Protein AF-A0A825SNJ4-F1 (afdb_monomer)

Secondary structure (DSSP, 8-state):
------TT--HHHHHHHHH----S-----TT--------------HHHHHHHHHHHHHTT--HHHHHHHHHH--

Radius of gyration: 25.16 Å; Cα contacts (8 Å, |Δi|>4): 13; chains: 1; bounding box: 62×31×54 Å

pLDDT: mean 73.61, std 19.14, range [41.22, 97.56]

Foldseek 3Di:
DDDDPPPPPDVVVVVCVVVVPPPDDPPVDPPPPVPPPDDDDDDDDPVRLVVLVVVCVVVVHDSVRSVCCVVPVD

Structure (mmCIF, N/CA/C/O backbone):
data_AF-A0A825SNJ4-F1
#
_entry.id   AF-A0A825SNJ4-F1
#
loop_
_atom_site.group_PDB
_atom_site.id
_atom_site.type_symbol
_atom_site.label_atom_id
_atom_site.label_alt_id
_atom_site.label_comp_id
_atom_site.label_asym_id
_atom_site.label_entity_id
_atom_site.label_seq_id
_atom_site.pdbx_PDB_ins_code
_atom_site.Cartn_x
_atom_site.Cartn_y
_atom_site.Cartn_z
_atom_site.occupancy
_atom_site.B_iso_or_equiv
_atom_site.auth_seq_id
_atom_site.auth_comp_id
_atom_site.auth_asym_id
_atom_site.auth_atom_id
_atom_site.pdbx_PDB_model_num
ATOM 1 N N . MET A 1 1 ? 53.575 17.830 -32.785 1.00 41.22 1 MET A N 1
ATOM 2 C CA . MET A 1 1 ? 53.151 16.425 -32.596 1.00 41.22 1 MET A CA 1
ATOM 3 C C . MET A 1 1 ? 52.081 16.126 -33.634 1.00 41.22 1 MET A C 1
ATOM 5 O O . MET A 1 1 ? 51.039 16.764 -33.605 1.00 41.22 1 MET A O 1
ATOM 9 N N . GLY A 1 2 ? 52.387 15.291 -34.631 1.00 48.69 2 GLY A N 1
ATOM 10 C CA . GLY A 1 2 ? 51.483 15.032 -35.755 1.00 48.69 2 GLY A CA 1
ATOM 11 C C . GLY A 1 2 ? 50.352 14.082 -35.366 1.00 48.69 2 GLY A C 1
ATOM 12 O O . GLY A 1 2 ? 50.614 13.000 -34.844 1.00 48.69 2 GLY A O 1
ATOM 13 N N . PHE A 1 3 ? 49.107 14.474 -35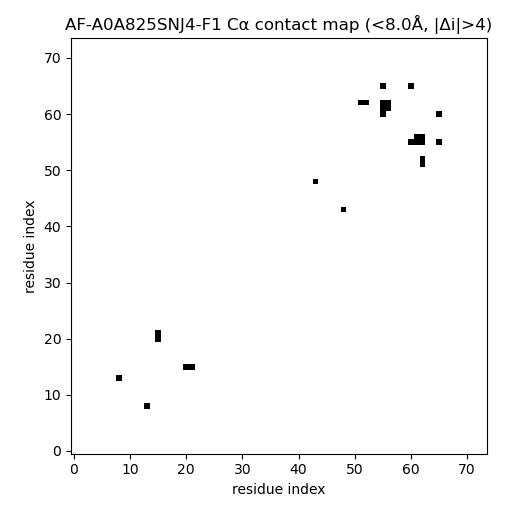.634 1.00 55.31 3 PHE A N 1
ATOM 14 C CA . PHE A 1 3 ? 47.950 13.589 -35.532 1.00 55.31 3 PHE A CA 1
ATOM 15 C C .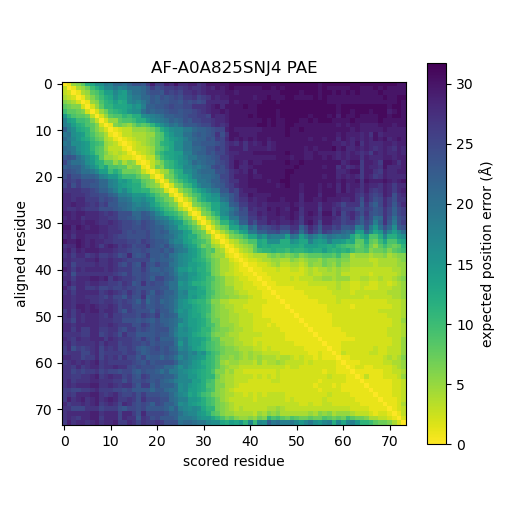 PHE A 1 3 ? 48.073 12.479 -36.581 1.00 55.31 3 PHE A C 1
ATOM 17 O O . PHE A 1 3 ? 47.938 12.732 -37.779 1.00 55.31 3 PHE A O 1
ATOM 24 N N . LYS A 1 4 ? 48.322 11.239 -36.145 1.00 57.31 4 LYS A N 1
ATOM 25 C CA . LYS A 1 4 ? 48.157 10.075 -37.020 1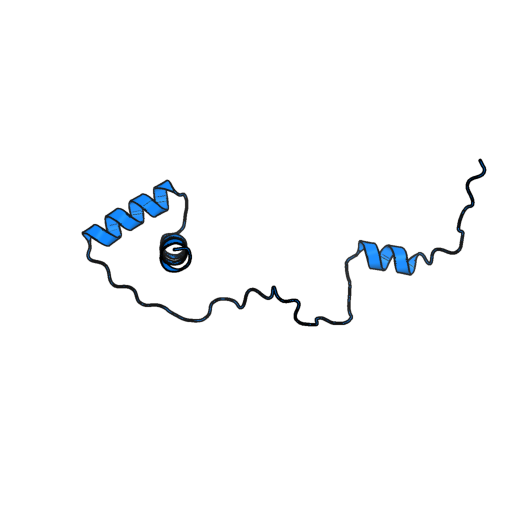.00 57.31 4 LYS A CA 1
ATOM 26 C C . LYS A 1 4 ? 46.660 9.826 -37.197 1.00 57.31 4 LYS A C 1
ATOM 28 O O . LYS A 1 4 ? 45.976 9.449 -36.251 1.00 57.31 4 LYS A O 1
ATOM 33 N N . LYS A 1 5 ? 46.145 10.066 -38.405 1.00 55.84 5 LYS A N 1
ATOM 34 C CA . LYS A 1 5 ? 44.793 9.655 -38.793 1.00 55.84 5 LYS A CA 1
ATOM 35 C C . LYS A 1 5 ? 44.799 8.136 -38.970 1.00 55.84 5 LYS A C 1
ATOM 37 O O . LYS A 1 5 ? 45.385 7.637 -39.924 1.00 55.84 5 LYS A O 1
ATOM 42 N N . ASN A 1 6 ? 44.167 7.410 -38.050 1.00 54.78 6 ASN A N 1
ATOM 43 C CA . ASN A 1 6 ? 43.860 5.993 -38.241 1.00 54.78 6 ASN A CA 1
ATOM 44 C C . ASN A 1 6 ? 42.720 5.880 -39.263 1.00 54.78 6 ASN A C 1
ATOM 46 O O . ASN A 1 6 ? 41.549 5.848 -38.903 1.00 54.78 6 ASN A O 1
ATOM 50 N N . THR A 1 7 ? 43.058 5.840 -40.549 1.00 56.00 7 THR A N 1
ATOM 51 C CA . THR A 1 7 ? 42.106 5.683 -41.662 1.00 56.00 7 THR A CA 1
ATOM 52 C C . THR A 1 7 ? 41.693 4.227 -41.900 1.00 56.00 7 THR A C 1
ATOM 54 O O . THR A 1 7 ? 41.465 3.850 -43.038 1.00 56.00 7 THR A O 1
ATOM 57 N N . ASN A 1 8 ? 41.608 3.406 -40.849 1.00 54.53 8 ASN A N 1
ATOM 58 C CA . ASN A 1 8 ? 41.133 2.015 -40.923 1.00 54.53 8 ASN A CA 1
ATOM 59 C C . ASN A 1 8 ? 40.232 1.647 -39.726 1.00 54.53 8 ASN A C 1
ATOM 61 O O . ASN A 1 8 ? 40.150 0.484 -39.342 1.00 54.53 8 ASN A O 1
ATOM 65 N N . ALA A 1 9 ? 39.584 2.627 -39.088 1.00 57.41 9 ALA A N 1
ATOM 66 C CA . ALA A 1 9 ? 38.515 2.326 -38.141 1.00 57.41 9 ALA A CA 1
ATOM 67 C C . ALA A 1 9 ? 37.266 1.983 -38.959 1.00 57.41 9 ALA A C 1
ATOM 69 O O . ALA A 1 9 ? 36.674 2.862 -39.583 1.00 57.41 9 ALA A O 1
ATOM 70 N N . ASN A 1 10 ? 36.938 0.694 -39.017 1.00 59.62 10 ASN A N 1
ATOM 71 C CA . ASN A 1 10 ? 35.771 0.171 -39.711 1.00 59.62 10 ASN A CA 1
ATOM 72 C C . ASN A 1 10 ? 34.517 0.909 -39.203 1.00 59.62 10 ASN A C 1
ATOM 74 O O . ASN A 1 10 ? 34.173 0.789 -38.026 1.00 59.62 10 ASN A O 1
ATOM 78 N N . LEU A 1 11 ? 33.895 1.730 -40.055 1.00 58.84 11 LEU A N 1
ATOM 79 C CA . LEU A 1 11 ? 32.729 2.554 -39.710 1.00 58.84 11 LEU A CA 1
ATOM 80 C C . LEU A 1 11 ? 31.598 1.704 -39.122 1.00 58.84 11 LEU A C 1
ATOM 82 O O . LEU A 1 11 ? 30.942 2.143 -38.179 1.00 58.84 11 LEU A O 1
ATOM 86 N N . ASP A 1 12 ? 31.463 0.468 -39.597 1.00 59.09 12 ASP A N 1
ATOM 87 C CA . ASP A 1 12 ? 30.465 -0.488 -39.123 1.00 59.09 12 ASP A CA 1
ATOM 88 C C . ASP A 1 12 ? 30.660 -0.799 -37.631 1.00 59.09 12 ASP A C 1
ATOM 90 O O . ASP A 1 12 ? 29.707 -0.756 -36.861 1.00 59.09 12 ASP A O 1
ATOM 94 N N . SER A 1 13 ? 31.910 -0.936 -37.170 1.00 61.66 13 SER A N 1
ATOM 95 C CA . SER A 1 13 ? 32.223 -1.172 -35.749 1.00 61.66 13 SER A CA 1
ATOM 96 C C . SER A 1 13 ? 31.944 0.038 -34.843 1.00 61.66 13 SER A C 1
ATOM 98 O O . SER A 1 13 ? 31.635 -0.116 -33.661 1.00 61.66 13 SER A O 1
ATOM 100 N N . PHE A 1 14 ? 32.023 1.257 -35.390 1.00 61.66 14 PHE A N 1
ATOM 101 C CA . PHE A 1 14 ? 31.659 2.481 -34.670 1.00 61.66 14 PHE A CA 1
ATOM 102 C C . PHE A 1 14 ? 30.142 2.620 -34.539 1.00 61.66 14 PHE A C 1
ATOM 104 O O . PHE A 1 14 ? 29.649 3.049 -33.496 1.00 61.66 14 PHE A O 1
ATOM 111 N N . ILE A 1 15 ? 29.411 2.253 -35.593 1.00 60.03 15 ILE A N 1
ATOM 112 C CA . ILE A 1 15 ? 27.951 2.291 -35.615 1.00 60.03 15 ILE A CA 1
ATOM 113 C C . ILE A 1 15 ? 27.395 1.218 -34.675 1.00 60.03 15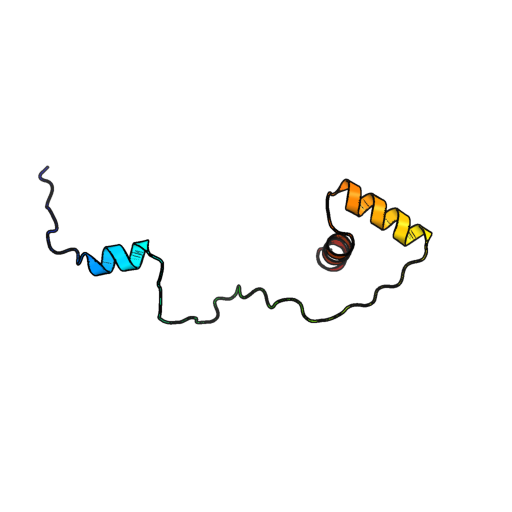 ILE A C 1
ATOM 115 O O . ILE A 1 15 ? 26.587 1.560 -33.820 1.00 60.03 15 ILE A O 1
ATOM 119 N N . GLU A 1 16 ? 27.901 -0.018 -34.727 1.00 59.56 16 GLU A N 1
ATOM 120 C CA . GLU A 1 16 ? 27.517 -1.117 -33.823 1.00 59.56 16 GLU A CA 1
ATOM 121 C C . GLU A 1 16 ? 27.737 -0.772 -32.337 1.00 59.56 16 GLU A C 1
ATOM 123 O O . GLU A 1 16 ? 26.906 -1.086 -31.483 1.00 59.56 16 GLU A O 1
ATOM 128 N N . GLY A 1 17 ? 28.825 -0.061 -32.015 1.00 60.28 17 GLY A N 1
ATOM 129 C CA . GLY A 1 17 ? 29.095 0.413 -30.654 1.00 60.28 17 GLY A CA 1
ATOM 130 C C . GLY A 1 17 ? 28.173 1.548 -30.186 1.00 60.28 17 GLY A C 1
ATOM 131 O O . GLY A 1 17 ? 27.929 1.680 -28.986 1.00 60.28 17 GLY A O 1
ATOM 132 N N . ALA A 1 18 ? 27.649 2.358 -31.112 1.00 59.22 18 ALA A N 1
ATOM 133 C CA . ALA A 1 18 ? 26.784 3.502 -30.817 1.00 59.22 18 ALA A CA 1
ATOM 134 C C . ALA A 1 18 ? 25.283 3.157 -30.831 1.00 59.22 18 ALA A C 1
ATOM 136 O O . ALA A 1 18 ? 24.508 3.795 -30.119 1.00 59.22 18 ALA A O 1
ATOM 137 N N . THR A 1 19 ? 24.864 2.153 -31.607 1.00 59.91 19 THR A N 1
A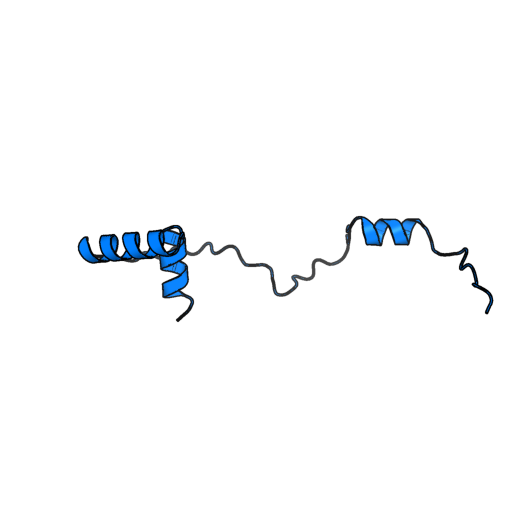TOM 138 C CA . THR A 1 19 ? 23.463 1.704 -31.706 1.00 59.91 19 THR A CA 1
ATOM 139 C C . THR A 1 19 ? 23.074 0.682 -30.637 1.00 59.91 19 THR A C 1
ATOM 141 O O . THR A 1 19 ? 21.893 0.385 -30.481 1.00 59.91 19 THR A O 1
ATOM 144 N N . GLY A 1 20 ? 24.031 0.188 -29.843 1.00 53.66 20 GLY A N 1
ATOM 145 C CA . GLY A 1 20 ? 23.758 -0.660 -28.679 1.00 53.66 20 GLY A CA 1
ATOM 146 C C . GLY A 1 20 ? 23.250 -2.065 -29.017 1.00 53.66 20 GLY A C 1
ATOM 147 O O . GLY A 1 20 ? 22.782 -2.774 -28.123 1.00 53.66 20 GLY A O 1
ATOM 148 N N . GLU A 1 21 ? 23.347 -2.497 -30.274 1.00 55.66 21 GLU A N 1
ATOM 149 C CA . GLU A 1 21 ? 22.958 -3.844 -30.689 1.00 55.66 21 GLU A CA 1
ATOM 150 C C . GLU A 1 21 ? 24.098 -4.840 -30.434 1.00 55.66 21 GLU A C 1
ATOM 152 O O . GLU A 1 21 ? 24.791 -5.302 -31.333 1.00 55.66 21 GLU A O 1
ATOM 157 N N . THR A 1 22 ? 24.288 -5.219 -29.169 1.00 57.56 22 THR A N 1
ATOM 158 C CA . THR A 1 22 ? 25.103 -6.385 -28.800 1.00 57.56 22 THR A CA 1
ATOM 159 C C . THR A 1 22 ? 24.281 -7.667 -28.963 1.00 57.56 22 THR A C 1
ATOM 161 O O . THR A 1 22 ? 23.804 -8.281 -28.007 1.00 57.56 22 THR A O 1
ATOM 164 N N . SER A 1 23 ? 24.086 -8.102 -30.209 1.00 57.09 23 SER A N 1
ATOM 165 C CA . SER A 1 23 ? 23.466 -9.391 -30.534 1.00 57.09 23 SER A CA 1
ATOM 166 C C . SER A 1 23 ? 24.470 -10.546 -30.446 1.00 57.09 23 SER A C 1
ATOM 168 O O . SER A 1 23 ? 24.732 -11.224 -31.431 1.00 57.09 23 SER A O 1
ATOM 170 N N . ALA A 1 24 ? 25.039 -10.800 -29.270 1.00 53.72 24 ALA A N 1
ATOM 171 C CA . ALA A 1 24 ? 25.658 -12.086 -28.950 1.00 53.72 24 ALA A CA 1
ATOM 172 C C . ALA A 1 24 ? 25.876 -12.178 -27.439 1.00 53.72 24 ALA A C 1
ATOM 174 O O . ALA A 1 24 ? 26.486 -11.306 -26.838 1.00 53.72 24 ALA A O 1
ATOM 175 N N . GLN A 1 25 ? 25.375 -13.258 -26.840 1.00 46.97 25 GLN A N 1
ATOM 176 C CA . GLN A 1 25 ? 25.477 -13.572 -25.413 1.00 46.97 25 GLN A CA 1
ATOM 177 C C . GLN A 1 25 ? 24.741 -12.601 -24.479 1.00 46.97 25 GLN A C 1
ATOM 179 O O . GLN A 1 25 ? 25.320 -11.915 -23.644 1.00 46.97 25 GLN A O 1
ATOM 184 N N . LYS A 1 26 ? 23.412 -12.751 -24.440 1.00 49.00 26 LYS A N 1
ATOM 185 C CA . LYS A 1 26 ? 22.742 -12.790 -23.134 1.00 49.00 26 LYS A CA 1
ATOM 186 C C . LYS A 1 26 ? 23.194 -14.059 -22.401 1.00 49.00 26 LYS A C 1
ATOM 188 O O . LYS A 1 26 ? 22.421 -14.996 -22.231 1.00 49.00 26 LYS A O 1
ATOM 193 N N . THR A 1 27 ? 24.447 -14.109 -21.948 1.00 44.06 27 THR A N 1
ATOM 194 C CA . THR A 1 27 ? 24.672 -14.720 -20.638 1.00 44.06 27 THR A CA 1
ATOM 195 C C . THR A 1 27 ? 23.721 -13.984 -19.698 1.00 44.06 27 THR A C 1
ATOM 197 O O . THR A 1 27 ? 23.609 -12.759 -19.808 1.00 44.06 27 THR A O 1
ATOM 200 N N . PRO A 1 28 ? 22.945 -14.676 -18.848 1.00 45.78 28 PRO A N 1
ATOM 201 C CA . PRO A 1 28 ? 22.162 -13.993 -17.841 1.00 45.78 28 PRO A CA 1
ATOM 202 C C . PRO A 1 28 ? 23.176 -13.335 -16.911 1.00 45.78 28 PRO A C 1
ATOM 204 O O . PRO A 1 28 ? 23.655 -13.932 -15.950 1.00 45.78 28 PRO A O 1
ATOM 207 N N . THR A 1 29 ? 23.557 -12.104 -17.243 1.00 43.66 29 THR A N 1
ATOM 208 C CA . THR A 1 29 ? 24.144 -11.176 -16.304 1.00 43.66 29 THR A CA 1
ATOM 209 C C . THR A 1 29 ? 23.264 -11.258 -15.072 1.00 43.66 29 THR A C 1
ATOM 211 O O . THR A 1 29 ? 22.031 -11.224 -15.150 1.00 43.66 29 THR A O 1
ATOM 214 N N . GLN A 1 30 ? 23.910 -11.477 -13.935 1.00 50.38 30 GLN A N 1
ATOM 215 C CA . GLN A 1 30 ? 23.333 -11.430 -12.604 1.00 50.38 30 GLN A CA 1
ATOM 216 C C . GLN A 1 30 ? 22.707 -10.042 -12.365 1.00 50.38 30 GLN A C 1
ATOM 218 O O . GLN A 1 30 ? 23.280 -9.198 -11.699 1.00 50.38 30 GLN A O 1
ATOM 223 N N . SER A 1 31 ? 21.575 -9.756 -12.999 1.00 48.22 31 SER A N 1
ATOM 224 C CA . SER A 1 31 ? 20.718 -8.581 -12.811 1.00 48.22 31 SER A CA 1
ATOM 225 C C . SER A 1 31 ? 19.446 -8.685 -13.664 1.00 48.22 31 SER A C 1
ATOM 227 O O . SER A 1 31 ? 18.753 -7.703 -13.923 1.00 48.22 31 SER A O 1
ATOM 229 N N . GLY A 1 32 ? 19.072 -9.888 -14.107 1.00 45.31 32 GLY A N 1
ATOM 230 C CA . GLY A 1 32 ? 17.675 -10.146 -14.402 1.00 45.31 32 GLY A CA 1
ATOM 231 C C . GLY A 1 32 ? 16.937 -10.028 -13.079 1.00 45.31 32 GLY A C 1
ATOM 232 O O . GLY A 1 32 ? 16.913 -10.990 -12.320 1.00 45.31 32 GLY A O 1
ATOM 233 N N . ARG A 1 33 ? 16.389 -8.848 -12.755 1.00 58.59 33 ARG A N 1
ATOM 234 C CA . ARG A 1 33 ? 15.344 -8.720 -11.735 1.00 58.59 33 ARG A CA 1
ATOM 235 C C . ARG A 1 33 ? 14.268 -9.724 -12.132 1.00 58.59 33 ARG A C 1
ATOM 237 O O . ARG A 1 33 ? 13.425 -9.406 -12.968 1.00 58.59 33 ARG A O 1
ATOM 244 N N . ILE A 1 34 ? 14.342 -10.941 -11.59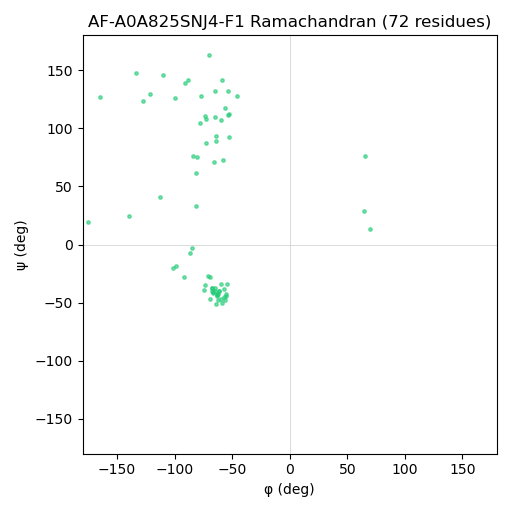4 1.00 63.31 34 ILE A N 1
ATOM 245 C CA . ILE A 1 34 ? 13.296 -11.944 -11.737 1.00 63.31 34 ILE A CA 1
ATOM 246 C C . ILE A 1 34 ? 12.048 -11.205 -11.279 1.00 63.31 34 ILE A C 1
ATOM 248 O O . ILE A 1 34 ? 11.986 -10.736 -10.136 1.00 63.31 34 ILE A O 1
ATOM 252 N N . LYS A 1 35 ? 11.127 -10.951 -12.215 1.00 68.81 35 LYS A N 1
ATOM 253 C CA . LYS A 1 35 ? 9.890 -10.247 -11.898 1.00 68.81 35 LYS A CA 1
ATOM 254 C C . LYS A 1 35 ? 9.245 -11.063 -10.789 1.00 68.81 35 LYS A C 1
ATOM 256 O O . LYS A 1 35 ? 8.987 -12.243 -10.987 1.00 68.81 35 LYS A O 1
ATOM 261 N N . ARG A 1 36 ? 9.089 -10.457 -9.609 1.00 69.25 36 ARG A N 1
ATOM 262 C CA . ARG A 1 36 ? 8.526 -11.136 -8.441 1.00 69.25 36 ARG A CA 1
ATOM 263 C C . ARG A 1 36 ? 7.116 -11.593 -8.814 1.00 69.25 36 ARG A C 1
ATOM 265 O O . ARG A 1 36 ? 6.228 -10.763 -8.974 1.00 69.25 36 ARG A O 1
ATOM 272 N N . ASP A 1 37 ? 6.962 -12.891 -9.003 1.00 80.00 37 ASP A N 1
ATOM 273 C CA . ASP A 1 37 ? 5.744 -13.589 -9.416 1.00 80.00 37 ASP A CA 1
ATOM 274 C C . ASP A 1 37 ? 5.034 -14.250 -8.224 1.00 80.00 37 ASP A C 1
ATOM 276 O O . ASP A 1 37 ? 3.832 -14.515 -8.263 1.00 80.00 37 ASP A O 1
ATOM 280 N N . LYS A 1 38 ? 5.771 -14.464 -7.129 1.00 84.00 38 LYS A N 1
ATOM 281 C CA . LYS A 1 38 ? 5.249 -14.992 -5.869 1.00 84.00 38 LYS A CA 1
ATOM 282 C C . LYS A 1 38 ? 4.259 -14.020 -5.230 1.00 84.00 38 LYS A C 1
ATOM 284 O O . LYS A 1 38 ? 4.541 -12.832 -5.063 1.00 84.00 38 LYS A O 1
ATOM 289 N N . LYS A 1 39 ? 3.110 -14.557 -4.823 1.00 86.00 39 LYS A N 1
ATOM 290 C CA . LYS A 1 39 ? 2.073 -13.831 -4.086 1.00 86.00 39 LYS A CA 1
ATOM 291 C C . LYS A 1 39 ? 2.310 -13.984 -2.584 1.00 86.00 39 LYS A C 1
ATOM 293 O O . LYS A 1 39 ? 2.639 -15.073 -2.124 1.00 86.00 39 LYS A O 1
ATOM 298 N N . LEU A 1 40 ? 2.121 -12.900 -1.839 1.00 85.25 40 LEU A N 1
ATOM 299 C CA . LEU A 1 40 ? 2.144 -12.878 -0.378 1.00 85.25 40 LEU A CA 1
ATOM 300 C C . LEU A 1 40 ? 0.794 -12.346 0.101 1.00 85.25 40 LEU A C 1
ATOM 302 O O . LEU A 1 40 ? 0.349 -11.303 -0.377 1.00 85.25 40 LEU A O 1
ATOM 306 N N . LEU A 1 41 ? 0.157 -13.059 1.026 1.00 90.44 41 LEU A N 1
ATOM 307 C CA . LEU A 1 41 ? -1.033 -12.584 1.721 1.00 90.44 41 LEU A CA 1
ATOM 308 C C . LEU A 1 41 ? -0.607 -12.057 3.091 1.00 90.44 41 LEU A C 1
ATOM 310 O O . LEU A 1 41 ? 0.052 -12.772 3.842 1.00 90.44 41 LEU A O 1
ATOM 314 N N . VAL A 1 42 ? -0.980 -10.817 3.402 1.00 89.44 42 VAL A N 1
ATOM 315 C CA . VAL A 1 42 ? -0.723 -10.190 4.703 1.00 89.44 42 VAL A CA 1
ATOM 316 C C . VAL A 1 42 ? -2.048 -9.657 5.227 1.00 89.44 42 VAL A C 1
ATOM 318 O O . VAL A 1 42 ? -2.729 -8.908 4.527 1.00 89.44 42 VAL A O 1
ATOM 321 N N . GLY A 1 43 ? -2.428 -10.098 6.424 1.00 93.31 43 GLY A N 1
ATOM 322 C CA . GLY A 1 43 ? -3.624 -9.626 7.113 1.00 93.31 43 GLY A CA 1
ATOM 323 C C . GLY A 1 43 ? -3.310 -8.399 7.959 1.00 93.31 43 GLY A C 1
ATOM 324 O O . GLY A 1 43 ? -2.258 -8.341 8.588 1.00 93.31 43 GLY A O 1
ATOM 325 N N . PHE A 1 44 ? -4.240 -7.450 7.976 1.00 94.50 44 PHE A N 1
ATOM 326 C CA . PHE A 1 44 ? -4.194 -6.261 8.818 1.00 94.50 44 PHE A CA 1
ATOM 327 C C . PHE A 1 44 ? -5.556 -6.079 9.478 1.00 94.50 44 PHE A C 1
ATOM 329 O O . PHE A 1 44 ? -6.589 -6.385 8.875 1.00 94.50 44 PHE A O 1
ATOM 336 N N . THR A 1 45 ? -5.562 -5.546 10.693 1.00 97.38 45 THR A N 1
ATOM 337 C CA . THR A 1 45 ? -6.759 -4.912 11.250 1.00 97.38 45 THR A CA 1
ATOM 338 C C . THR A 1 45 ? -7.047 -3.600 10.514 1.00 97.38 45 THR A C 1
ATOM 340 O O . THR A 1 45 ? -6.179 -3.046 9.831 1.00 97.38 45 THR A O 1
ATOM 343 N N . SER A 1 46 ? -8.266 -3.075 10.654 1.00 96.56 46 SER A N 1
ATOM 344 C CA . SER A 1 46 ? -8.660 -1.821 10.001 1.00 96.56 46 SER A CA 1
ATOM 345 C C . SER A 1 46 ? -7.742 -0.656 10.385 1.00 96.56 46 SER A C 1
ATOM 347 O O . SER A 1 46 ? -7.247 0.053 9.512 1.00 96.56 46 SER A O 1
ATOM 349 N N . GLU A 1 47 ? -7.428 -0.513 11.676 1.00 97.56 47 GLU A N 1
ATOM 350 C CA . GLU A 1 47 ? -6.561 0.563 12.170 1.00 97.56 47 GLU A CA 1
ATOM 351 C C . GLU A 1 47 ? -5.119 0.460 11.659 1.00 97.56 47 GLU A C 1
ATOM 353 O O . GLU A 1 47 ? -4.467 1.471 11.394 1.00 97.56 47 GLU A O 1
ATOM 358 N N . GLU A 1 48 ? -4.586 -0.759 11.548 1.00 95.56 48 GLU A N 1
ATOM 359 C CA . GLU A 1 48 ? -3.238 -0.983 11.019 1.00 95.56 48 GLU A CA 1
ATOM 360 C C . GLU A 1 48 ? -3.170 -0.626 9.537 1.00 95.56 48 GLU A C 1
ATOM 362 O O . GLU A 1 48 ? -2.200 -0.011 9.088 1.00 95.56 48 GLU A O 1
ATOM 367 N N . TYR A 1 49 ? -4.212 -0.972 8.780 1.00 95.31 49 TYR A N 1
ATOM 368 C CA . TYR A 1 49 ? -4.287 -0.665 7.358 1.00 95.31 49 TYR A CA 1
ATOM 369 C C . TYR A 1 49 ? -4.417 0.842 7.083 1.00 95.31 49 TYR A C 1
ATOM 371 O O . TYR A 1 49 ? -3.809 1.351 6.135 1.00 95.31 49 TYR A O 1
ATOM 379 N N . GLU A 1 50 ? -5.165 1.569 7.916 1.00 96.44 50 GLU A N 1
ATOM 380 C CA . GLU A 1 50 ? -5.263 3.031 7.843 1.00 96.44 50 GLU A CA 1
ATOM 381 C C . GLU A 1 50 ? -3.915 3.693 8.122 1.00 96.44 50 GLU A C 1
ATOM 383 O O . GLU A 1 50 ? -3.423 4.459 7.291 1.00 96.44 50 GLU A O 1
ATOM 388 N N . ARG A 1 51 ? -3.260 3.321 9.230 1.00 95.94 51 ARG A N 1
ATOM 389 C CA . ARG A 1 51 ? -1.918 3.819 9.571 1.00 95.94 51 ARG A CA 1
ATOM 390 C C . ARG A 1 51 ? -0.918 3.551 8.449 1.00 95.94 51 ARG A C 1
ATOM 392 O O . ARG A 1 51 ? -0.152 4.440 8.080 1.00 95.94 51 ARG A O 1
ATOM 399 N N . LEU A 1 52 ? -0.945 2.347 7.877 1.00 94.81 52 LEU A N 1
ATOM 400 C CA . LEU A 1 52 ? -0.089 1.980 6.753 1.00 94.81 52 LEU A CA 1
ATOM 401 C C . LEU A 1 52 ? -0.383 2.820 5.507 1.00 94.81 52 LEU A C 1
ATOM 403 O O . LEU A 1 52 ? 0.555 3.258 4.843 1.00 94.81 52 LEU A O 1
ATOM 407 N N . SER A 1 53 ? -1.661 3.056 5.193 1.00 94.69 53 SER A N 1
ATOM 408 C CA . SER A 1 53 ? -2.055 3.901 4.059 1.00 94.69 53 SER A CA 1
ATOM 409 C C . SER A 1 53 ? -1.516 5.317 4.213 1.00 94.69 53 SER A C 1
ATOM 411 O O . SER A 1 53 ? -0.885 5.816 3.286 1.00 94.69 53 SER A O 1
ATOM 413 N N . SER A 1 54 ? -1.674 5.923 5.392 1.00 96.44 54 SER A N 1
ATOM 414 C CA . SER A 1 54 ? -1.155 7.268 5.656 1.00 96.44 54 SER A CA 1
ATOM 415 C C . SER A 1 54 ? 0.369 7.331 5.534 1.00 96.44 54 SER A C 1
ATOM 417 O O . SER A 1 54 ? 0.898 8.277 4.957 1.00 96.44 54 SER A O 1
ATOM 419 N N . MET A 1 55 ? 1.094 6.316 6.018 1.00 94.81 55 MET A N 1
ATOM 420 C CA . MET A 1 55 ? 2.555 6.257 5.869 1.00 94.81 55 MET A CA 1
ATOM 421 C C . MET A 1 55 ? 2.988 6.093 4.407 1.00 94.81 55 MET A C 1
ATOM 423 O O . MET A 1 55 ? 3.957 6.720 3.979 1.00 94.81 55 MET A O 1
ATOM 427 N N . ALA A 1 56 ? 2.280 5.264 3.636 1.00 95.88 56 ALA A N 1
ATOM 428 C CA . ALA A 1 56 ? 2.561 5.071 2.218 1.00 95.88 56 ALA A CA 1
ATOM 429 C C . ALA A 1 56 ? 2.352 6.375 1.427 1.00 95.88 56 ALA A C 1
ATOM 431 O O . ALA A 1 56 ? 3.213 6.751 0.632 1.00 95.88 56 ALA A O 1
ATOM 432 N N . GLU A 1 57 ? 1.266 7.100 1.711 1.00 95.88 57 GLU A N 1
ATOM 433 C CA . GLU A 1 57 ? 0.962 8.405 1.111 1.00 95.88 57 GLU A CA 1
ATOM 434 C C . GLU A 1 57 ? 2.011 9.464 1.468 1.00 95.88 57 GLU A C 1
ATOM 436 O O . GLU A 1 57 ? 2.503 10.157 0.579 1.00 95.88 57 GLU A O 1
ATOM 441 N N . GLN A 1 58 ? 2.428 9.540 2.737 1.00 96.19 58 GLN A N 1
ATOM 442 C CA . GLN A 1 58 ? 3.492 10.450 3.183 1.00 96.19 58 GLN A CA 1
ATOM 443 C C . GLN A 1 58 ? 4.830 10.193 2.478 1.00 96.19 58 GLN A C 1
ATOM 445 O O . GLN A 1 58 ? 5.579 11.132 2.215 1.00 96.19 58 GLN A O 1
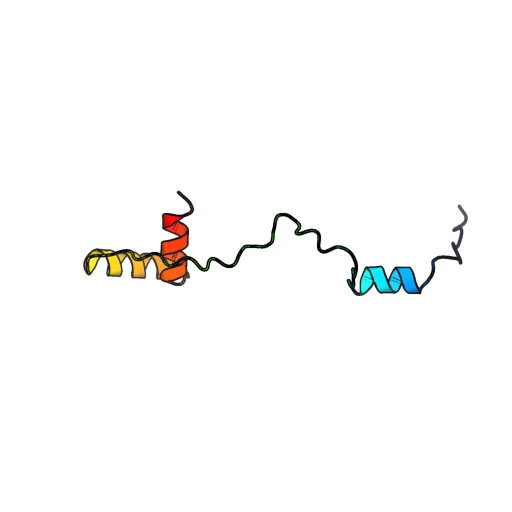ATOM 450 N N . MET A 1 59 ? 5.134 8.933 2.155 1.00 93.38 59 MET A N 1
ATOM 451 C CA . MET A 1 59 ? 6.337 8.561 1.404 1.00 93.38 59 MET A CA 1
ATOM 452 C C . MET A 1 59 ? 6.162 8.654 -0.119 1.00 93.38 59 MET A C 1
ATOM 454 O O . MET A 1 59 ? 7.117 8.395 -0.852 1.00 93.38 59 MET A O 1
ATOM 458 N N . GLY A 1 60 ? 4.967 8.994 -0.615 1.00 94.19 60 GLY A N 1
ATOM 459 C CA . GLY A 1 60 ? 4.669 9.037 -2.048 1.00 94.19 60 GLY A CA 1
ATOM 460 C C . GLY A 1 60 ? 4.753 7.665 -2.726 1.00 94.19 60 GLY A C 1
ATOM 461 O O . GLY A 1 60 ? 5.100 7.575 -3.904 1.00 94.19 60 GLY A O 1
ATOM 462 N N . MET A 1 61 ? 4.483 6.586 -1.988 1.00 94.12 61 MET A N 1
ATOM 463 C CA . MET A 1 61 ? 4.562 5.211 -2.478 1.00 94.12 61 MET A CA 1
ATOM 464 C C . MET A 1 61 ? 3.175 4.582 -2.604 1.00 94.12 61 MET A C 1
ATOM 466 O O . MET A 1 61 ? 2.300 4.784 -1.767 1.00 94.12 61 MET A O 1
ATOM 470 N N . ASP A 1 62 ? 2.998 3.723 -3.611 1.00 93.44 62 ASP A N 1
ATOM 471 C CA . ASP A 1 62 ? 1.843 2.824 -3.654 1.00 93.44 62 ASP A CA 1
ATOM 472 C C . ASP A 1 62 ? 1.822 1.917 -2.410 1.00 93.44 62 ASP A C 1
ATOM 474 O O . ASP A 1 62 ? 2.865 1.410 -1.989 1.00 93.44 62 ASP A O 1
ATOM 478 N N . LYS A 1 63 ? 0.634 1.643 -1.857 1.00 92.69 63 LYS A N 1
ATOM 479 C CA . LYS A 1 63 ? 0.465 0.830 -0.638 1.00 92.69 63 LYS A CA 1
ATOM 480 C C . LYS A 1 63 ? 1.120 -0.543 -0.781 1.00 92.69 63 LYS A C 1
ATOM 482 O O . LYS A 1 63 ? 1.823 -1.005 0.116 1.00 92.69 63 LYS A O 1
ATOM 487 N N . GLY A 1 64 ? 0.953 -1.186 -1.938 1.00 90.88 64 GLY A N 1
ATOM 488 C CA . GLY A 1 64 ? 1.569 -2.478 -2.217 1.00 90.88 64 GLY A CA 1
ATOM 489 C C . GLY A 1 64 ? 3.090 -2.384 -2.336 1.00 90.88 64 GLY A C 1
ATOM 490 O O . GLY A 1 64 ? 3.800 -3.303 -1.922 1.00 90.88 64 GLY A O 1
ATOM 491 N N . ALA A 1 65 ? 3.615 -1.304 -2.917 1.00 90.00 65 ALA A N 1
ATOM 492 C CA . ALA A 1 65 ? 5.056 -1.049 -2.966 1.00 90.00 65 ALA A CA 1
ATOM 493 C C . ALA A 1 65 ? 5.636 -0.781 -1.567 1.00 90.00 65 ALA A C 1
ATOM 495 O O . ALA A 1 65 ? 6.681 -1.337 -1.236 1.00 90.00 65 ALA A O 1
ATOM 496 N N . PHE A 1 66 ? 4.932 -0.010 -0.738 1.00 93.75 66 PHE A N 1
ATOM 497 C CA . PHE A 1 66 ? 5.305 0.290 0.643 1.00 93.75 66 PHE A CA 1
ATOM 498 C C . PHE A 1 66 ? 5.351 -0.971 1.515 1.00 93.75 66 PHE A C 1
ATOM 500 O O . PHE A 1 66 ? 6.359 -1.221 2.175 1.00 93.75 66 PHE A O 1
ATOM 507 N N . ILE A 1 67 ? 4.318 -1.824 1.453 1.00 92.00 67 ILE A N 1
ATOM 508 C CA . ILE A 1 67 ? 4.295 -3.116 2.167 1.00 92.00 67 ILE A CA 1
ATOM 509 C C . ILE A 1 67 ? 5.505 -3.962 1.763 1.00 92.00 67 ILE A C 1
ATOM 511 O O . ILE A 1 67 ? 6.227 -4.472 2.614 1.00 92.00 67 ILE A O 1
ATOM 515 N N . ARG A 1 68 ? 5.770 -4.079 0.456 1.00 89.06 68 ARG A N 1
ATOM 516 C CA . ARG A 1 68 ? 6.915 -4.849 -0.053 1.00 89.06 68 ARG A CA 1
ATOM 517 C C . ARG A 1 68 ? 8.248 -4.273 0.409 1.00 89.06 68 ARG A C 1
ATOM 519 O O . ARG A 1 68 ? 9.127 -5.039 0.782 1.00 89.06 68 ARG A O 1
ATOM 526 N N . PHE A 1 69 ? 8.392 -2.951 0.382 1.00 89.69 69 PHE A N 1
ATOM 527 C CA . PHE A 1 69 ? 9.583 -2.264 0.867 1.00 89.69 69 PHE A CA 1
ATOM 528 C C . PHE A 1 69 ? 9.827 -2.578 2.345 1.00 89.69 69 PHE A C 1
ATOM 530 O O . PHE A 1 69 ? 10.911 -3.028 2.695 1.00 89.69 69 PHE A O 1
ATOM 537 N N . LYS A 1 70 ? 8.805 -2.431 3.194 1.00 90.00 70 LYS A N 1
ATOM 538 C CA . LYS A 1 70 ? 8.915 -2.703 4.631 1.00 90.00 70 LYS A CA 1
ATOM 539 C C . LYS A 1 70 ? 9.188 -4.169 4.964 1.00 90.00 70 LYS A C 1
ATOM 541 O O . LYS A 1 70 ? 9.976 -4.432 5.858 1.00 90.00 70 LYS A O 1
ATOM 546 N N . VAL A 1 71 ? 8.564 -5.113 4.260 1.00 86.75 71 VAL A N 1
ATOM 547 C CA . VAL A 1 71 ? 8.738 -6.553 4.525 1.00 86.75 71 VAL A CA 1
ATOM 548 C C . VAL A 1 71 ? 10.102 -7.068 4.056 1.00 86.75 71 VAL A C 1
ATOM 550 O O . VAL A 1 71 ? 10.658 -7.970 4.674 1.00 86.75 71 VAL A O 1
ATOM 553 N N . LEU A 1 72 ? 10.631 -6.538 2.949 1.00 84.75 72 LEU A N 1
ATOM 554 C CA . LEU A 1 72 ? 11.833 -7.082 2.306 1.00 84.75 72 LEU A CA 1
ATOM 555 C C . LEU A 1 72 ? 13.127 -6.336 2.651 1.00 84.75 72 LEU A C 1
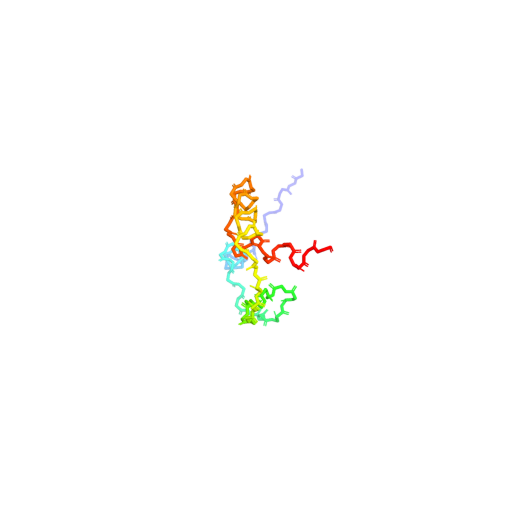ATOM 557 O O . LEU A 1 72 ? 14.193 -6.903 2.431 1.00 84.75 72 LEU A O 1
ATOM 561 N N . ASN A 1 73 ? 13.052 -5.101 3.153 1.00 78.50 73 ASN A N 1
ATOM 562 C CA . ASN A 1 73 ? 14.223 -4.259 3.428 1.00 78.50 73 ASN A CA 1
ATOM 563 C C . ASN A 1 73 ? 14.439 -4.017 4.931 1.00 78.50 73 ASN A C 1
ATOM 565 O O . ASN A 1 73 ? 14.724 -2.886 5.323 1.00 78.50 73 ASN A O 1
ATOM 569 N N . ASN A 1 74 ? 14.252 -5.048 5.757 1.00 55.59 74 ASN A N 1
ATOM 570 C CA . ASN A 1 74 ? 14.556 -4.971 7.189 1.00 55.59 74 ASN A CA 1
ATOM 571 C C . ASN A 1 74 ? 16.059 -4.772 7.431 1.00 55.59 74 ASN A C 1
ATOM 573 O O . ASN A 1 74 ? 16.844 -5.502 6.781 1.00 55.59 74 ASN A O 1
#

Organism: Campylobacter lari (NCBI:txid201)

Sequence (74 aa):
MGFKKNTNANLDSFIEGATGETSAQKTPTQSGRIKRDKKLLVGFTSEEYERLSSMAEQMGMDKGAFIRFKVLNN

Nearest PDB structures (foldseek):
  8pv2-assembly1_CQ  TM=3.927E-01  e=3.862E+00  Thermochaetoides thermophila DSM 1495
  8g87-assembly1_X  TM=3.966E-01  e=8.739E+00  Homo sapiens

Mean predicted aligned error: 16.79 Å

Solvent-accessible surface area (backbone atoms only — not comparable to full-atom values): 5076 Å² total; per-residue (Å²): 137,83,84,81,78,76,91,76,70,58,64,67,62,55,47,48,68,70,70,68,67,75,89,70,77,86,61,84,60,96,72,72,74,71,75,84,77,80,83,82,91,81,91,69,55,73,70,56,48,51,54,4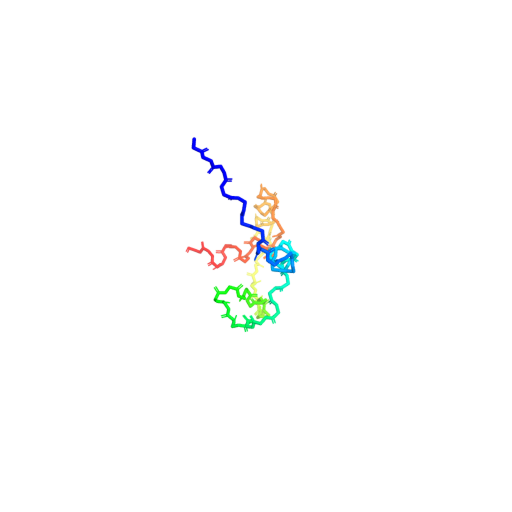8,46,54,53,16,56,76,68,74,38,57,58,71,56,40,53,50,47,61,73,73,67,117